Protein AF-A0A9E3RZG2-F1 (afdb_monomer_lite)

Secondary structure (DSSP, 8-state):
-HHHHHHHTTSBPTT--HHHHHHHHHTTTTSHHHHHHHHHTSTTTTTBTTTTTTHHHHHHHHHHHHHHHH-GGG-

Structure (mmCIF, N/CA/C/O backbone):
data_AF-A0A9E3RZG2-F1
#
_entry.id   AF-A0A9E3RZG2-F1
#
loop_
_atom_site.group_PDB
_atom_site.id
_atom_site.type_symbol
_atom_site.label_atom_id
_atom_site.label_alt_id
_atom_site.label_comp_id
_atom_site.label_asym_id
_atom_site.label_entity_id
_atom_site.label_seq_id
_atom_site.pdbx_PDB_ins_code
_atom_site.Cartn_x
_atom_site.Cartn_y
_atom_site.Cartn_z
_atom_site.occupancy
_atom_site.B_iso_or_equiv
_atom_site.auth_seq_id
_atom_site.auth_comp_id
_atom_site.auth_asym_id
_atom_site.auth_atom_id
_atom_site.pdbx_PDB_model_num
ATOM 1 N N . MET A 1 1 ? -0.779 -18.917 -1.885 1.00 62.44 1 MET A N 1
ATOM 2 C CA . MET A 1 1 ? -0.779 -17.438 -1.790 1.00 62.44 1 MET A CA 1
ATOM 3 C C . MET A 1 1 ? 0.388 -16.788 -2.537 1.00 62.44 1 MET A C 1
ATOM 5 O O . MET A 1 1 ? 0.121 -15.955 -3.387 1.00 62.44 1 MET A O 1
ATOM 9 N N . LEU A 1 2 ? 1.651 -17.196 -2.331 1.00 65.31 2 LEU A N 1
ATOM 10 C CA . LEU A 1 2 ? 2.816 -16.632 -3.053 1.00 65.31 2 LEU A CA 1
ATOM 11 C C . LEU A 1 2 ? 2.743 -16.741 -4.589 1.00 65.31 2 LEU A C 1
ATOM 13 O O . LEU A 1 2 ? 3.081 -15.791 -5.286 1.00 65.31 2 LEU A O 1
ATOM 17 N N . ALA A 1 3 ? 2.263 -17.869 -5.123 1.00 68.94 3 ALA A N 1
ATOM 18 C CA . ALA A 1 3 ? 2.086 -18.041 -6.569 1.00 68.94 3 ALA A CA 1
ATOM 19 C C . ALA A 1 3 ? 1.026 -17.085 -7.154 1.00 68.94 3 ALA A C 1
ATOM 21 O O . ALA A 1 3 ? 1.226 -16.523 -8.223 1.00 68.94 3 ALA A O 1
ATOM 22 N N . VAL A 1 4 ? -0.065 -16.842 -6.416 1.00 68.00 4 VAL A N 1
ATOM 23 C CA . VAL A 1 4 ? -1.140 -15.910 -6.804 1.00 68.00 4 VAL A CA 1
ATOM 24 C C . VAL A 1 4 ? -0.644 -14.464 -6.754 1.00 68.00 4 VAL A C 1
ATOM 26 O O . VAL A 1 4 ? -0.871 -13.707 -7.692 1.00 68.00 4 VAL A O 1
ATOM 29 N N . TYR A 1 5 ? 0.114 -14.108 -5.711 1.00 66.75 5 TYR A N 1
ATOM 30 C CA . TYR A 1 5 ? 0.778 -12.806 -5.603 1.00 66.75 5 TYR A CA 1
ATOM 31 C C . TYR A 1 5 ? 1.738 -12.559 -6.774 1.00 66.75 5 TYR A C 1
ATOM 33 O O . TYR A 1 5 ? 1.708 -11.499 -7.390 1.00 66.75 5 TYR A O 1
ATOM 41 N N . ARG A 1 6 ? 2.545 -13.564 -7.145 1.00 67.94 6 ARG A N 1
ATOM 42 C CA . ARG A 1 6 ? 3.465 -13.451 -8.285 1.00 67.94 6 ARG A CA 1
ATOM 43 C C . ARG A 1 6 ? 2.766 -13.342 -9.634 1.00 67.94 6 ARG A C 1
ATOM 45 O O . ARG A 1 6 ? 3.270 -12.615 -10.485 1.00 67.94 6 ARG A O 1
ATOM 52 N N . LEU A 1 7 ? 1.643 -14.031 -9.832 1.00 68.56 7 LEU A N 1
ATOM 53 C CA . LEU A 1 7 ? 0.828 -13.881 -11.042 1.00 68.56 7 LEU A CA 1
ATOM 54 C C . LEU A 1 7 ? 0.268 -12.459 -11.142 1.00 68.56 7 LEU A C 1
ATOM 56 O O . LEU A 1 7 ? 0.382 -11.829 -12.187 1.00 68.56 7 LEU A O 1
ATOM 60 N N . GLY A 1 8 ? -0.242 -11.922 -10.035 1.00 65.94 8 GLY A N 1
ATOM 61 C CA . GLY A 1 8 ? -0.727 -10.548 -9.953 1.00 65.94 8 GLY A CA 1
ATOM 62 C C . GLY A 1 8 ? 0.348 -9.483 -10.182 1.00 65.94 8 GLY A C 1
ATOM 63 O O . GLY A 1 8 ? 0.098 -8.491 -10.860 1.00 65.94 8 GLY A O 1
ATOM 64 N N . ALA A 1 9 ? 1.558 -9.709 -9.670 1.00 64.25 9 ALA A N 1
ATOM 65 C CA . ALA A 1 9 ? 2.708 -8.824 -9.861 1.00 64.25 9 ALA A CA 1
ATOM 66 C C . ALA A 1 9 ? 3.285 -8.853 -11.294 1.00 64.25 9 ALA A C 1
ATOM 68 O O . ALA A 1 9 ? 4.193 -8.090 -11.602 1.00 64.25 9 ALA A O 1
ATOM 69 N N . HIS A 1 10 ? 2.795 -9.728 -12.178 1.00 65.81 10 HIS A N 1
ATOM 70 C CA . HIS A 1 10 ? 3.139 -9.702 -13.606 1.00 65.81 10 HIS A CA 1
ATOM 71 C C . HIS A 1 10 ? 2.069 -9.026 -14.465 1.00 65.81 10 HIS A C 1
ATOM 73 O O . HIS A 1 10 ? 2.305 -8.825 -15.654 1.00 65.81 10 HIS A O 1
ATOM 79 N N . VAL A 1 11 ? 0.914 -8.665 -13.894 1.00 69.00 11 VAL A N 1
ATOM 80 C CA . VAL A 1 11 ? -0.128 -7.938 -14.619 1.00 69.00 11 VAL A CA 1
ATOM 81 C C . VAL A 1 11 ? 0.070 -6.436 -14.377 1.00 69.00 11 VAL A C 1
ATOM 83 O O . VAL A 1 11 ? -0.157 -5.968 -13.253 1.00 69.00 11 VAL A O 1
ATOM 86 N N . PRO A 1 12 ? 0.525 -5.671 -15.390 1.00 69.38 12 PRO A N 1
ATOM 87 C CA . PRO A 1 12 ? 0.630 -4.222 -15.283 1.00 69.38 12 PRO A CA 1
ATOM 88 C C . PRO A 1 12 ? -0.766 -3.603 -15.171 1.00 69.38 12 PRO A C 1
ATOM 90 O O . PRO A 1 12 ? -1.740 -4.112 -15.735 1.00 69.38 12 PRO A O 1
ATOM 93 N N . THR A 1 13 ? -0.876 -2.504 -14.430 1.00 69.88 13 THR A N 1
ATOM 94 C CA . THR A 1 13 ? -2.122 -1.738 -14.355 1.00 69.88 13 THR A CA 1
ATOM 95 C C . THR A 1 13 ? -2.417 -1.099 -15.715 1.00 69.88 13 THR A C 1
ATOM 97 O O . THR A 1 13 ? -1.556 -0.419 -16.280 1.00 69.88 13 THR A O 1
ATOM 100 N N . PRO A 1 14 ? -3.618 -1.303 -16.284 1.00 64.69 14 PRO A N 1
ATOM 101 C CA . PRO A 1 14 ? -3.967 -0.694 -17.559 1.00 64.69 14 PRO A CA 1
ATOM 102 C C . PRO A 1 14 ? -3.998 0.833 -17.410 1.00 64.69 14 PRO A C 1
ATOM 104 O O . PRO A 1 14 ? -4.716 1.360 -16.563 1.00 64.69 14 PRO A O 1
ATOM 107 N N . GLY A 1 15 ? -3.222 1.541 -18.237 1.00 69.38 15 GLY A N 1
ATOM 108 C CA . GLY A 1 15 ? -3.166 3.008 -18.252 1.00 69.38 15 GLY A CA 1
ATOM 109 C C . GLY A 1 15 ? -1.954 3.642 -17.558 1.00 69.38 15 GLY A C 1
ATOM 110 O O . GLY A 1 15 ? -1.826 4.863 -17.612 1.00 69.38 15 GLY A O 1
ATOM 111 N N . VAL A 1 16 ? -1.047 2.857 -16.961 1.00 71.38 16 VAL A N 1
ATOM 112 C CA . VAL A 1 16 ? 0.210 3.369 -16.382 1.00 71.38 16 VAL A CA 1
ATOM 113 C C . VAL A 1 16 ? 1.396 3.006 -17.276 1.00 71.38 16 VAL A C 1
ATOM 115 O O . VAL A 1 16 ? 1.534 1.864 -17.708 1.00 71.38 16 VAL A O 1
ATOM 118 N N . ASN A 1 17 ? 2.263 3.982 -17.553 1.00 76.19 17 ASN A N 1
ATOM 119 C CA . ASN A 1 17 ? 3.516 3.755 -18.268 1.00 76.19 17 ASN A CA 1
ATOM 120 C C . ASN A 1 17 ? 4.602 3.327 -17.267 1.00 76.19 17 ASN A C 1
ATOM 122 O O . ASN A 1 17 ? 5.106 4.154 -16.506 1.00 76.19 17 ASN A O 1
ATOM 126 N N . SER A 1 18 ? 4.943 2.037 -17.265 1.00 72.19 18 SER A N 1
ATOM 127 C CA . SER A 1 18 ? 5.971 1.469 -16.386 1.00 72.19 18 SER A CA 1
ATOM 128 C C . SER A 1 18 ? 7.360 2.054 -16.638 1.00 72.19 18 SER A C 1
ATOM 130 O O . SER A 1 18 ? 8.115 2.224 -15.689 1.00 72.19 18 SER A O 1
ATOM 132 N N . ASP A 1 19 ? 7.693 2.399 -17.885 1.00 75.56 19 ASP A N 1
ATOM 133 C CA . ASP A 1 19 ? 9.018 2.923 -18.234 1.00 75.56 19 ASP A CA 1
ATOM 134 C C . ASP A 1 19 ? 9.201 4.351 -17.706 1.00 75.56 19 ASP A C 1
ATOM 136 O O . ASP A 1 19 ? 10.221 4.663 -17.098 1.00 75.56 19 ASP A O 1
ATOM 140 N N . ALA A 1 20 ? 8.167 5.190 -17.829 1.00 75.00 20 ALA A N 1
ATOM 141 C CA . ALA A 1 20 ? 8.176 6.545 -17.273 1.00 75.00 20 ALA A CA 1
ATOM 142 C C . ALA A 1 20 ? 8.191 6.549 -15.732 1.00 75.00 20 ALA A C 1
ATOM 144 O O . ALA A 1 20 ? 8.813 7.411 -15.112 1.00 75.00 20 ALA A O 1
ATOM 145 N N . LEU A 1 21 ? 7.512 5.583 -15.099 1.00 74.50 21 LEU A N 1
ATOM 146 C CA . LEU A 1 21 ? 7.532 5.432 -13.642 1.00 74.50 21 LEU A CA 1
ATOM 147 C C . LEU A 1 21 ? 8.909 4.975 -13.149 1.00 74.50 21 LEU A C 1
ATOM 149 O O . LEU A 1 21 ? 9.389 5.457 -12.124 1.00 74.50 21 LEU A O 1
ATOM 153 N N . ARG A 1 22 ? 9.554 4.081 -13.898 1.00 75.06 22 ARG A N 1
ATOM 154 C CA . ARG A 1 22 ? 10.900 3.594 -13.615 1.00 75.06 22 ARG A CA 1
ATOM 155 C C . ARG A 1 22 ? 11.943 4.703 -13.728 1.00 75.06 22 ARG A C 1
ATOM 157 O O . ARG A 1 22 ? 12.731 4.869 -12.805 1.00 75.06 22 ARG A O 1
ATOM 164 N N . GLU A 1 23 ? 11.874 5.523 -14.774 1.00 76.38 23 GLU A N 1
ATOM 165 C CA . GLU A 1 23 ? 12.735 6.702 -14.947 1.00 76.38 23 GLU A CA 1
ATOM 166 C C . GLU A 1 23 ? 12.538 7.727 -13.810 1.00 76.38 23 GLU A C 1
ATOM 168 O O . GLU A 1 23 ? 13.503 8.252 -13.252 1.00 76.38 23 GLU A O 1
ATOM 173 N N . ALA A 1 24 ? 11.291 7.953 -13.381 1.00 73.88 24 ALA A N 1
ATOM 174 C CA . ALA A 1 24 ? 10.994 8.813 -12.232 1.00 73.88 24 ALA A CA 1
ATOM 175 C C . ALA A 1 24 ? 11.518 8.239 -10.899 1.00 73.88 24 ALA A C 1
ATOM 177 O O . ALA A 1 24 ? 11.902 8.994 -10.001 1.00 73.88 24 ALA A O 1
ATOM 178 N N . LEU A 1 25 ? 11.538 6.911 -10.762 1.00 71.88 25 LEU A N 1
ATOM 179 C CA . LEU A 1 25 ? 12.033 6.214 -9.577 1.00 71.88 25 LEU A CA 1
ATOM 180 C C . LEU A 1 25 ? 13.558 6.136 -9.529 1.00 71.88 25 LEU A C 1
ATOM 182 O O . LEU A 1 25 ? 14.107 6.242 -8.435 1.00 71.88 25 LEU A O 1
ATOM 186 N N . GLU A 1 26 ? 14.250 6.027 -10.666 1.00 71.88 26 GLU A N 1
ATOM 187 C CA . GLU A 1 26 ? 15.720 6.060 -10.739 1.00 71.88 26 GLU A CA 1
ATOM 188 C C . GLU A 1 26 ? 16.294 7.344 -10.118 1.00 71.88 26 GLU A C 1
ATOM 190 O O . GLU A 1 26 ? 17.257 7.283 -9.353 1.00 71.88 26 GLU A O 1
ATOM 195 N N . GLY A 1 27 ? 15.645 8.494 -10.330 1.00 68.75 27 GLY A N 1
ATOM 196 C CA . GLY A 1 27 ? 16.014 9.758 -9.678 1.00 68.75 27 GLY A CA 1
ATOM 197 C C . GLY A 1 27 ? 15.695 9.832 -8.174 1.00 68.75 27 GLY A C 1
ATOM 198 O O . GLY A 1 27 ? 16.225 10.697 -7.476 1.00 68.75 27 GLY A O 1
ATOM 199 N N . ALA A 1 28 ? 14.851 8.931 -7.658 1.00 65.69 28 ALA A N 1
ATOM 200 C CA . ALA A 1 28 ? 14.331 8.930 -6.287 1.00 65.69 28 ALA A CA 1
ATOM 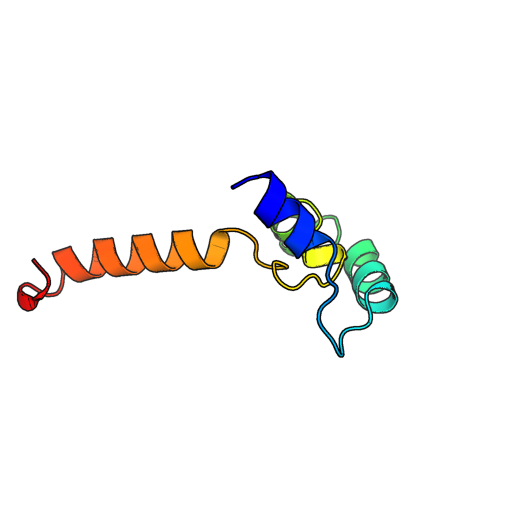201 C C . ALA A 1 28 ? 14.714 7.677 -5.467 1.00 65.69 28 ALA A C 1
ATOM 203 O O . ALA A 1 28 ? 14.239 7.523 -4.336 1.00 65.69 28 ALA A O 1
ATOM 204 N N . GLN A 1 29 ? 15.589 6.807 -5.992 1.00 61.78 29 GLN A N 1
ATOM 205 C CA . GLN A 1 29 ? 15.973 5.515 -5.394 1.00 61.78 29 GLN A CA 1
ATOM 206 C C . GLN A 1 29 ? 16.521 5.618 -3.957 1.00 61.78 29 GLN A C 1
ATOM 208 O O . GLN A 1 29 ? 16.398 4.670 -3.187 1.00 61.78 29 GLN A O 1
ATOM 213 N N . GLY A 1 30 ? 17.081 6.766 -3.561 1.00 65.50 30 GLY A N 1
ATOM 214 C CA . GLY A 1 30 ? 17.569 7.006 -2.194 1.00 65.50 30 GLY A CA 1
ATOM 215 C C . GLY A 1 30 ? 16.528 7.557 -1.208 1.00 65.50 30 GLY A C 1
ATOM 216 O O . GLY A 1 30 ? 16.858 7.787 -0.046 1.00 65.50 30 GLY A O 1
ATOM 217 N N . GLY A 1 31 ? 15.300 7.828 -1.657 1.00 74.62 3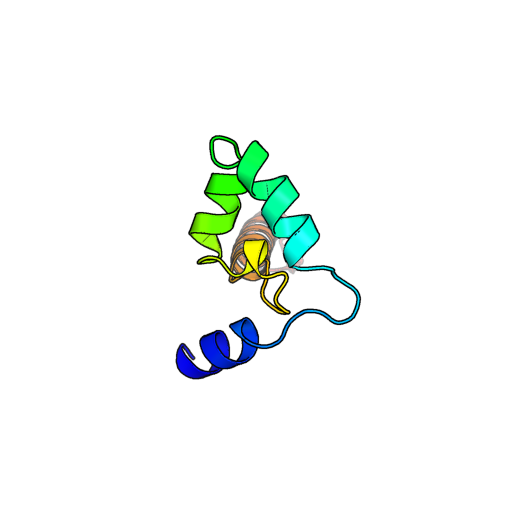1 GLY A N 1
ATOM 218 C CA . GLY A 1 31 ? 14.257 8.479 -0.863 1.00 74.62 31 GLY A CA 1
ATOM 219 C C . GLY A 1 31 ? 13.218 7.521 -0.275 1.00 74.62 31 GLY A C 1
ATOM 220 O O . GLY A 1 31 ? 13.271 6.304 -0.439 1.00 74.62 31 GLY A O 1
ATOM 221 N N . LEU A 1 32 ? 12.199 8.097 0.368 1.00 73.56 32 LEU A N 1
ATOM 222 C CA . LEU A 1 32 ? 11.048 7.371 0.924 1.00 73.56 32 LEU A CA 1
ATOM 223 C C . LEU A 1 32 ? 10.350 6.461 -0.110 1.00 73.56 32 LEU A C 1
ATOM 225 O O . LEU A 1 32 ? 9.809 5.419 0.251 1.00 73.56 32 LEU A O 1
ATOM 229 N N . LEU A 1 33 ? 10.402 6.829 -1.395 1.00 74.25 33 LEU A N 1
ATOM 230 C CA . LEU A 1 33 ? 9.847 6.047 -2.504 1.00 74.25 33 LEU A CA 1
ATOM 231 C C . LEU A 1 33 ? 10.642 4.763 -2.796 1.00 74.25 33 LEU A C 1
ATOM 233 O O . LEU A 1 33 ? 10.039 3.743 -3.111 1.00 74.25 33 LEU A O 1
ATOM 237 N N . GLY A 1 34 ? 11.968 4.772 -2.627 1.00 74.00 34 GLY A N 1
ATOM 238 C CA . GLY A 1 34 ? 12.788 3.559 -2.740 1.00 74.00 34 GLY A CA 1
ATOM 239 C C . GLY A 1 34 ? 12.534 2.584 -1.587 1.00 74.00 34 GLY A C 1
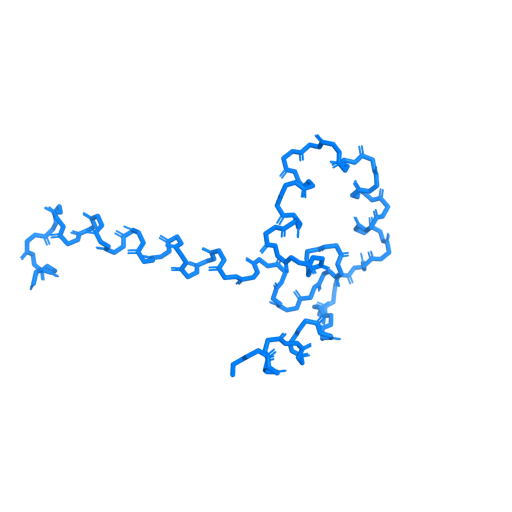ATOM 240 O O . GLY A 1 34 ? 12.423 1.377 -1.795 1.00 74.00 34 GLY A O 1
ATOM 241 N N . PHE A 1 35 ? 12.335 3.108 -0.370 1.00 76.62 35 PHE A N 1
ATOM 242 C CA . PHE A 1 35 ? 11.886 2.292 0.763 1.00 76.62 35 PHE A CA 1
ATOM 243 C C . PHE A 1 35 ? 10.524 1.662 0.461 1.00 76.62 35 PHE A C 1
ATOM 245 O O . PHE A 1 35 ? 10.354 0.464 0.653 1.00 76.62 35 PHE A O 1
ATOM 252 N N . TYR A 1 36 ? 9.584 2.437 -0.085 1.00 76.06 36 TYR A N 1
ATOM 253 C CA . TYR A 1 36 ? 8.267 1.945 -0.486 1.00 76.06 36 TYR A CA 1
ATOM 254 C C . TYR A 1 36 ? 8.351 0.771 -1.476 1.00 76.06 36 TYR A C 1
ATOM 256 O O . TYR A 1 36 ? 7.716 -0.264 -1.265 1.00 76.06 36 TYR A O 1
ATOM 264 N N . ASP A 1 37 ? 9.184 0.884 -2.512 1.00 75.94 37 ASP A N 1
ATOM 265 C CA . ASP A 1 37 ? 9.362 -0.177 -3.506 1.00 75.94 37 ASP A CA 1
ATOM 266 C C . ASP A 1 37 ? 9.969 -1.463 -2.903 1.00 75.94 37 ASP A C 1
ATOM 268 O O . ASP A 1 37 ? 9.511 -2.568 -3.214 1.00 75.94 37 ASP A O 1
ATOM 272 N N . MET A 1 38 ? 10.878 -1.338 -1.927 1.00 75.31 38 MET A N 1
ATOM 273 C CA . MET A 1 38 ? 11.438 -2.477 -1.183 1.00 75.31 38 MET A CA 1
ATOM 274 C C . MET A 1 38 ? 10.364 -3.290 -0.436 1.00 75.31 38 MET A C 1
ATOM 276 O O . MET A 1 38 ? 10.437 -4.519 -0.413 1.00 75.31 38 MET A O 1
ATOM 280 N N . PHE A 1 39 ? 9.340 -2.641 0.136 1.00 75.06 39 PHE A N 1
ATOM 281 C CA . PHE A 1 39 ? 8.230 -3.349 0.801 1.00 75.06 39 PHE A CA 1
ATOM 282 C C . PHE A 1 39 ? 7.265 -4.018 -0.178 1.00 75.06 39 PHE A C 1
ATOM 284 O O . PHE A 1 39 ? 6.587 -4.980 0.188 1.00 75.06 39 PHE A O 1
ATOM 291 N N . THR A 1 40 ? 7.190 -3.524 -1.411 1.00 72.12 40 THR A N 1
ATOM 292 C CA . THR A 1 40 ? 6.309 -4.079 -2.452 1.00 72.12 40 THR A CA 1
ATOM 293 C C . THR A 1 40 ? 7.026 -5.128 -3.313 1.00 72.12 40 THR A C 1
ATOM 295 O O . THR A 1 40 ? 6.380 -5.915 -4.007 1.00 72.12 40 THR A O 1
ATOM 298 N N . GLY A 1 41 ? 8.359 -5.207 -3.215 1.00 73.25 41 GLY A N 1
ATOM 299 C CA . GLY A 1 41 ? 9.196 -6.175 -3.920 1.00 73.25 41 GLY A CA 1
ATOM 300 C C . GLY A 1 41 ? 9.377 -5.852 -5.405 1.00 73.25 41 GLY A C 1
ATOM 301 O O . GLY A 1 41 ? 9.389 -6.779 -6.218 1.00 73.25 41 GLY A O 1
ATOM 302 N N . GLY A 1 42 ? 9.459 -4.564 -5.762 1.00 72.81 42 GLY A N 1
ATOM 303 C CA . GLY A 1 42 ? 9.558 -4.101 -7.156 1.00 72.81 42 GLY A CA 1
ATOM 304 C C . GLY A 1 42 ? 8.214 -4.048 -7.892 1.00 72.81 42 GLY A C 1
ATOM 305 O O . GLY A 1 42 ? 8.161 -3.896 -9.114 1.00 72.81 42 GLY A O 1
ATOM 306 N N . ALA A 1 43 ? 7.105 -4.243 -7.172 1.00 70.44 43 ALA A N 1
ATOM 307 C CA . ALA A 1 43 ? 5.756 -4.206 -7.732 1.00 70.44 43 ALA A CA 1
ATOM 308 C C . ALA A 1 43 ? 5.288 -2.767 -8.007 1.00 70.44 43 ALA A C 1
ATOM 310 O O . ALA A 1 43 ? 4.460 -2.569 -8.907 1.00 70.44 43 ALA A O 1
ATOM 311 N N . PHE A 1 44 ? 5.820 -1.795 -7.252 1.00 73.19 44 PHE A N 1
ATOM 312 C CA . PHE A 1 44 ? 5.585 -0.367 -7.439 1.00 73.19 44 PHE A CA 1
ATOM 313 C C . PHE A 1 44 ? 6.344 0.159 -8.660 1.00 73.19 44 PHE A C 1
ATOM 315 O O . PHE A 1 44 ? 5.714 0.747 -9.535 1.00 73.19 44 PHE A O 1
ATOM 322 N N . GLU A 1 45 ? 7.638 -0.157 -8.799 1.00 68.00 45 GLU A N 1
ATOM 323 C CA . GLU A 1 45 ? 8.445 0.179 -9.990 1.00 68.00 45 GLU A CA 1
ATOM 324 C C . GLU A 1 45 ? 7.827 -0.351 -11.295 1.00 68.00 45 GLU A C 1
ATOM 326 O O . GLU A 1 45 ? 7.863 0.301 -12.336 1.00 68.00 45 GLU A O 1
ATOM 331 N N . ARG A 1 46 ? 7.191 -1.524 -11.235 1.00 69.56 46 ARG A N 1
ATOM 332 C CA . ARG A 1 46 ? 6.555 -2.182 -12.386 1.00 69.56 46 ARG A CA 1
ATOM 333 C C . ARG A 1 46 ? 5.092 -1.788 -12.616 1.00 69.56 46 ARG A C 1
ATOM 335 O O . ARG A 1 46 ? 4.448 -2.388 -13.476 1.00 69.56 46 ARG A O 1
ATOM 342 N N . ALA A 1 47 ? 4.557 -0.829 -11.853 1.00 68.94 47 ALA A N 1
ATOM 343 C CA . ALA A 1 47 ? 3.169 -0.365 -11.950 1.00 68.94 47 ALA A CA 1
ATOM 344 C C . ALA A 1 47 ? 2.134 -1.510 -11.981 1.00 68.94 47 ALA A C 1
ATOM 346 O O . ALA A 1 47 ? 1.195 -1.516 -12.781 1.00 68.94 47 ALA A O 1
ATOM 347 N N . THR A 1 48 ? 2.324 -2.535 -11.155 1.00 70.44 48 THR A N 1
ATOM 348 C CA . THR A 1 48 ? 1.490 -3.749 -11.196 1.00 70.44 48 THR A CA 1
ATOM 349 C C . THR A 1 48 ? 0.159 -3.550 -10.471 1.00 70.44 48 THR A C 1
ATOM 351 O O . THR A 1 48 ? 0.015 -2.629 -9.668 1.00 70.44 48 THR A O 1
ATOM 354 N N . ILE A 1 49 ? -0.832 -4.423 -10.698 1.00 69.19 49 ILE A N 1
ATOM 355 C CA . ILE A 1 49 ? -2.130 -4.361 -9.980 1.00 69.19 49 ILE A CA 1
ATOM 356 C C . ILE A 1 49 ? -1.939 -4.417 -8.451 1.00 69.19 49 ILE A C 1
ATOM 358 O O . ILE A 1 49 ? -2.733 -3.862 -7.695 1.00 69.19 49 ILE A O 1
ATOM 362 N N . PHE A 1 50 ? -0.840 -5.021 -7.995 1.00 69.44 50 PHE A N 1
ATOM 363 C CA . PHE A 1 50 ? -0.433 -5.079 -6.593 1.00 69.44 50 PHE A CA 1
ATOM 364 C C . PHE A 1 50 ? 0.724 -4.123 -6.274 1.00 69.44 50 PHE A C 1
ATOM 366 O O . PHE A 1 50 ? 1.554 -4.434 -5.425 1.00 69.44 50 PHE A O 1
ATOM 373 N N . ALA A 1 51 ? 0.781 -2.950 -6.913 1.00 66.56 51 ALA A N 1
ATOM 374 C CA . ALA A 1 51 ? 1.852 -1.970 -6.717 1.00 66.56 51 ALA A CA 1
ATOM 375 C C . ALA A 1 51 ? 2.047 -1.528 -5.256 1.00 66.56 51 ALA A C 1
ATOM 377 O O . ALA A 1 51 ? 3.150 -1.158 -4.888 1.00 66.56 51 ALA A O 1
ATOM 378 N N . LEU A 1 52 ? 1.011 -1.595 -4.413 1.00 69.44 52 LEU A N 1
ATOM 379 C CA . LEU A 1 52 ? 1.090 -1.282 -2.976 1.00 69.44 52 LEU A CA 1
ATOM 380 C C . LEU A 1 52 ? 1.306 -2.544 -2.102 1.00 69.44 52 LEU A C 1
ATOM 382 O O . LEU A 1 52 ? 1.379 -2.465 -0.876 1.00 69.44 52 LEU A O 1
ATOM 386 N N . GLY A 1 53 ? 1.396 -3.728 -2.713 1.00 74.50 53 GLY A N 1
ATOM 387 C CA . GLY A 1 53 ? 1.616 -5.009 -2.044 1.00 74.50 53 GLY A CA 1
ATOM 388 C C . GLY A 1 53 ? 0.591 -5.313 -0.946 1.00 74.50 53 GLY A C 1
ATOM 389 O O . GLY A 1 53 ? -0.619 -5.195 -1.137 1.00 74.50 53 GLY A O 1
ATOM 390 N N . ILE A 1 54 ? 1.095 -5.716 0.224 1.00 75.00 54 ILE A N 1
ATOM 391 C CA . ILE A 1 54 ? 0.302 -6.021 1.427 1.00 75.00 54 ILE A CA 1
ATOM 392 C C . ILE A 1 54 ? 0.019 -4.782 2.300 1.00 75.00 54 ILE A C 1
ATOM 394 O O . ILE A 1 54 ? -0.762 -4.871 3.249 1.00 75.00 54 ILE A O 1
ATOM 398 N N . MET A 1 55 ? 0.611 -3.616 2.002 1.00 78.62 55 MET A N 1
ATOM 399 C CA . MET A 1 55 ? 0.465 -2.415 2.843 1.00 78.62 55 MET A CA 1
ATOM 400 C C . MET A 1 55 ? -0.990 -1.997 3.092 1.00 78.62 55 MET A C 1
ATOM 402 O O . MET A 1 55 ? -1.309 -1.744 4.252 1.00 78.62 55 MET A O 1
ATOM 406 N N . PRO A 1 56 ? -1.901 -1.988 2.096 1.00 80.06 56 PRO A N 1
ATOM 407 C CA . PRO A 1 56 ? -3.298 -1.627 2.338 1.00 80.06 56 PRO A CA 1
ATOM 408 C C . PRO A 1 56 ? -3.966 -2.514 3.397 1.00 80.06 56 PRO A C 1
ATOM 410 O O . PRO A 1 56 ? -4.731 -2.025 4.225 1.00 80.06 56 PRO A O 1
ATOM 413 N N . TYR A 1 57 ? -3.635 -3.809 3.410 1.00 84.75 57 TYR A N 1
ATOM 414 C CA . TYR A 1 57 ? -4.168 -4.757 4.385 1.00 84.75 57 TYR A CA 1
ATOM 415 C C . TYR A 1 57 ? -3.592 -4.531 5.787 1.00 84.75 57 TYR A C 1
ATOM 417 O O . TYR A 1 57 ? -4.339 -4.552 6.766 1.00 84.75 57 TYR A O 1
ATOM 425 N N . ILE A 1 58 ? -2.282 -4.279 5.895 1.00 86.00 58 ILE A N 1
ATOM 426 C CA . ILE A 1 58 ? -1.639 -3.966 7.180 1.00 86.00 58 ILE A CA 1
ATOM 427 C C . ILE A 1 58 ? -2.246 -2.688 7.765 1.00 86.00 58 ILE A C 1
ATOM 429 O O . ILE A 1 58 ? -2.670 -2.686 8.919 1.00 86.00 58 ILE A O 1
ATOM 433 N N . SER A 1 59 ? -2.353 -1.628 6.960 1.00 86.81 59 SER A N 1
ATOM 434 C CA . SER A 1 59 ? -2.943 -0.361 7.394 1.00 86.81 59 SER A CA 1
ATOM 435 C C . SER A 1 59 ? -4.395 -0.533 7.837 1.00 86.81 59 SER A C 1
ATOM 437 O O . SER A 1 59 ? -4.748 -0.074 8.919 1.00 86.81 59 SER A O 1
ATOM 439 N N . ALA A 1 60 ? -5.222 -1.242 7.062 1.00 87.50 60 ALA A N 1
ATOM 440 C CA . ALA A 1 60 ? -6.608 -1.512 7.440 1.00 87.50 60 ALA A CA 1
ATOM 441 C C . ALA A 1 60 ? -6.707 -2.315 8.749 1.00 87.50 60 ALA A C 1
ATOM 443 O O . ALA A 1 60 ? -7.515 -1.982 9.611 1.00 87.50 60 ALA A O 1
ATOM 444 N N . SER A 1 61 ? -5.854 -3.326 8.932 1.00 90.19 61 SER A N 1
ATOM 445 C CA . SER A 1 61 ? -5.851 -4.160 10.142 1.00 90.19 61 SER A CA 1
ATOM 446 C C . SER A 1 61 ? -5.507 -3.350 11.394 1.00 90.19 61 SER A C 1
ATOM 448 O O . SER A 1 61 ? -6.164 -3.506 12.421 1.00 90.19 61 SER A O 1
ATOM 450 N N . ILE A 1 62 ? -4.528 -2.442 11.294 1.00 91.25 62 ILE A N 1
ATOM 451 C CA . ILE A 1 62 ? -4.163 -1.525 12.385 1.00 91.25 62 ILE A CA 1
ATOM 452 C C . ILE A 1 62 ? -5.311 -0.555 12.673 1.00 91.25 62 ILE A C 1
ATOM 454 O O . ILE A 1 62 ? -5.657 -0.343 13.831 1.00 91.25 62 ILE A O 1
ATOM 458 N N . ILE A 1 63 ? -5.933 0.008 11.634 1.00 90.44 63 ILE A N 1
ATOM 459 C CA . ILE A 1 63 ? -7.063 0.933 11.786 1.00 90.44 63 ILE A CA 1
ATOM 460 C C . ILE A 1 63 ? -8.226 0.254 12.515 1.00 90.44 63 ILE A C 1
ATOM 462 O O . ILE A 1 63 ? -8.758 0.831 13.460 1.00 90.44 63 ILE A O 1
ATOM 466 N N . ILE A 1 64 ? -8.591 -0.972 12.129 1.00 88.81 64 ILE A N 1
ATOM 467 C CA . ILE A 1 64 ? -9.664 -1.721 12.794 1.00 88.81 64 ILE A CA 1
ATOM 468 C C . ILE A 1 64 ? -9.278 -2.080 14.231 1.00 88.81 64 ILE A C 1
ATOM 470 O O . ILE A 1 64 ? -10.086 -1.871 15.128 1.00 88.81 64 ILE A O 1
ATOM 474 N N . GLN A 1 65 ? -8.046 -2.534 14.487 1.00 90.50 65 GLN A N 1
ATOM 475 C CA . GLN A 1 65 ? -7.585 -2.809 15.857 1.00 90.50 65 GLN A CA 1
ATOM 476 C C . GLN A 1 65 ? -7.665 -1.578 16.762 1.00 90.50 65 GLN A C 1
ATOM 478 O O . GLN A 1 65 ? -8.097 -1.689 17.906 1.00 90.50 65 GLN A O 1
ATOM 483 N N . LEU A 1 66 ? -7.293 -0.402 16.254 1.00 90.06 66 LEU A N 1
ATOM 484 C CA . LEU A 1 66 ? -7.419 0.848 17.003 1.00 90.06 66 LEU A CA 1
ATOM 485 C C . LEU A 1 66 ? -8.886 1.271 17.171 1.00 90.06 66 LEU A C 1
ATOM 487 O O . LEU A 1 66 ? -9.263 1.759 18.233 1.00 90.06 66 LEU A O 1
ATOM 491 N N . LEU A 1 67 ? -9.727 1.059 16.156 1.00 88.31 67 LEU A N 1
ATOM 492 C CA . LEU A 1 67 ? -11.161 1.348 16.219 1.00 88.31 67 LEU A CA 1
ATOM 493 C C . LEU A 1 67 ? -11.894 0.488 17.250 1.00 88.31 67 LEU A C 1
ATOM 495 O O . LEU A 1 67 ? -12.754 1.029 17.934 1.00 88.31 67 LEU A O 1
A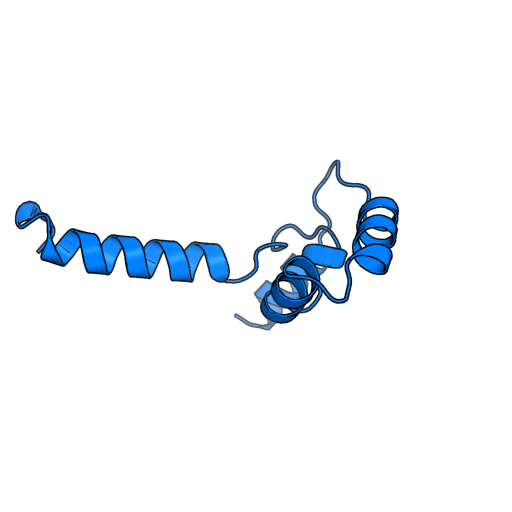TOM 499 N N . VAL A 1 68 ? -11.542 -0.792 17.405 1.00 85.50 68 VAL A N 1
ATOM 500 C CA . VAL A 1 68 ? -12.122 -1.676 18.438 1.00 85.50 68 VAL A CA 1
ATOM 501 C C . VAL A 1 68 ? -11.876 -1.115 19.844 1.00 85.50 68 VAL A C 1
ATOM 503 O O . VAL A 1 68 ? -12.765 -1.144 20.684 1.00 85.50 68 VAL A O 1
ATOM 506 N N . VAL A 1 69 ? -10.703 -0.521 20.090 1.00 87.06 69 VAL A N 1
ATOM 507 C CA . VAL A 1 69 ? -10.371 0.088 21.393 1.00 87.06 69 VAL A CA 1
ATOM 508 C C . VAL A 1 69 ? -11.147 1.390 21.643 1.00 87.06 69 VAL A C 1
ATOM 510 O O . VAL A 1 69 ? -11.447 1.726 22.786 1.00 87.06 69 VAL A O 1
ATOM 513 N N . VAL A 1 70 ? -11.450 2.152 20.589 1.00 85.69 70 VAL A N 1
ATOM 514 C CA . VAL A 1 70 ? -12.057 3.492 20.695 1.00 85.69 70 VAL A CA 1
ATOM 515 C C . VAL A 1 70 ? -13.586 3.457 20.595 1.00 85.69 70 VAL A C 1
ATOM 517 O O . VAL A 1 70 ? -14.261 4.298 21.191 1.00 85.69 70 VAL A O 1
ATOM 520 N N . VAL A 1 71 ? -14.150 2.509 19.846 1.00 84.19 71 VAL A N 1
ATOM 521 C CA . VAL A 1 71 ? -15.586 2.396 19.573 1.00 84.19 71 VAL A CA 1
ATOM 522 C C . VAL A 1 71 ? -16.115 1.109 20.218 1.00 84.19 71 VAL A C 1
ATOM 524 O O . VAL A 1 71 ? -16.022 0.048 19.607 1.00 84.19 71 VAL A O 1
ATOM 527 N N . PRO A 1 72 ? -16.750 1.182 21.403 1.00 74.06 72 PRO A N 1
ATOM 528 C CA . PRO A 1 72 ? -17.224 -0.001 22.136 1.00 74.06 72 PRO A CA 1
ATOM 529 C C . PRO A 1 72 ? -18.333 -0.799 21.426 1.00 74.06 72 PRO A C 1
ATOM 531 O O . PRO A 1 72 ? -18.670 -1.892 21.852 1.00 74.06 72 PRO A O 1
ATOM 534 N N . ALA A 1 73 ? -18.916 -0.280 20.340 1.00 79.75 73 ALA A N 1
ATOM 535 C CA . ALA A 1 73 ? -19.852 -1.029 19.496 1.00 79.75 73 ALA A CA 1
ATOM 536 C C . ALA A 1 73 ? -19.162 -2.005 18.518 1.00 79.75 73 ALA A C 1
ATOM 538 O O . ALA A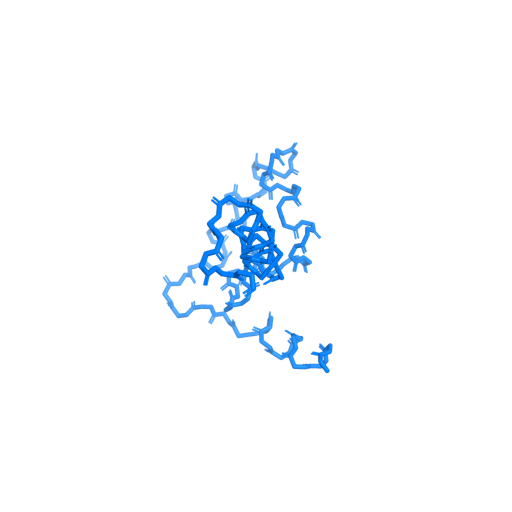 1 73 ? -19.855 -2.754 17.832 1.00 79.75 73 ALA A O 1
ATOM 539 N N . LEU A 1 74 ? -17.830 -1.942 18.397 1.00 66.81 74 LEU A N 1
ATOM 540 C CA . LEU A 1 74 ? -17.015 -2.797 17.526 1.00 66.81 74 LEU A CA 1
ATOM 541 C C . LEU A 1 74 ? -16.269 -3.902 18.296 1.00 66.81 74 LEU A C 1
ATOM 543 O O . LEU A 1 74 ? -15.515 -4.644 17.666 1.00 66.81 74 LEU A O 1
ATOM 547 N N . GLU A 1 75 ? -16.453 -3.984 19.619 1.00 57.06 75 GLU A N 1
ATOM 548 C CA . GLU A 1 75 ? -15.963 -5.086 20.462 1.00 57.06 75 GLU A CA 1
ATOM 549 C C . GLU A 1 75 ? -16.723 -6.398 20.196 1.00 57.06 75 GLU A C 1
ATOM 551 O O . GLU A 1 75 ? -17.956 -6.344 19.969 1.00 57.06 75 GLU A O 1
#

pLDDT: mean 74.31, std 7.96, range [57.06, 91.25]

Radius of gyration: 15.84 Å; chains: 1; bounding box: 37×28×40 Å

Foldseek 3Di:
DVVVLVVQLPAADPPDDLVVLLVVCVVVCVHPVVVQCVVQVVSLSRNTPCNNPCVVVVVVVVVLVVCVVVPVVSD

Sequence (75 aa):
MLAV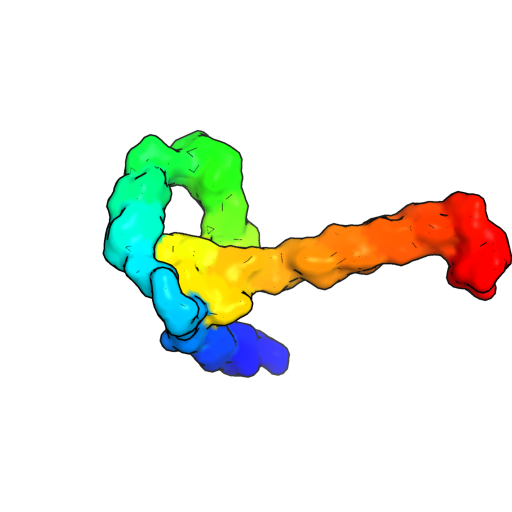YRLGAHVPTPGVNSDALREALEGAQGGLLGFYDMFTGGAFERATIFALGIMPYISASIIIQLLVVVVPALE